Protein AF-A0A183DIY8-F1 (afdb_monomer)

Radius of gyration: 15.86 Å; Cα contacts (8 Å, |Δi|>4): 132; chains: 1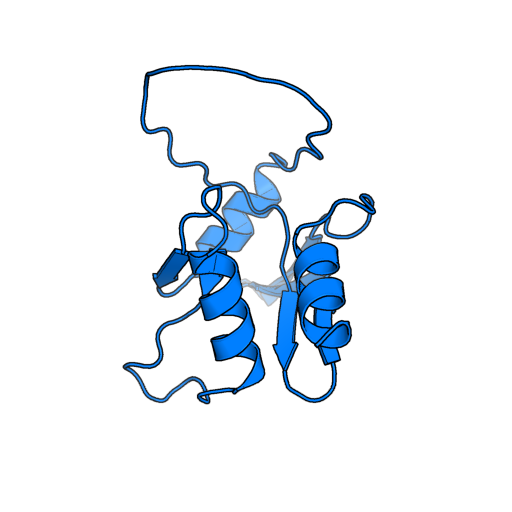; bounding box: 42×38×43 Å

Secondary structure (DSSP, 8-state):
-EE--STTS-S---HHHHHHHHHHHHSTT---EE----HHHHHHHHHTT------S-----S------------EEEETTTEEEE--EEEEE-TTSPEEEEE---SS-TT-HHHHHHHHHHT-

Sequence (123 aa):
LVTAPLTDGLILPGITRDSVLCLARQMQDLKVTERYVGMEEVRKATKEKRVRSFSLQIIFHGAAERPRNRIHEIFGTGTACVVMPVGRILYKNKDANYDELVIPSMSDKTSLMQKFYDAIVDI

Foldseek 3Di:
DEEADCVVVPDDPAPLVVLLVVVQVVPPVHDYDHHDDDVVLLVVQQVVVPADPDDDDDDDDDDDDDPPSHDHFDWDDHDVPSTGGDQWDWDQDPVRDTDIRGHPHPDDPPDPRVVSVCVVVVD

pLDDT: mean 71.6, std 19.3, range [22.27, 90.0]

Mean predicted aligned error: 10.18 Å

InterPro domains:
  IPR005786 Branched-chain amino acid aminotransferase II [PTHR11825] (1-53)
  IPR036038 Aminotransferase-like, PLP-dependent enzymes [SSF56752] (2-123)
  IPR043132 Branched-chain-amino-acid aminotransferase-like, C-terminal [G3DSA:3.20.10.10] (1-57)
  IPR043132 Branched-chain-amino-acid aminotransferase-like, C-terminal [G3DSA:3.20.10.10] (58-121)

Organism: NCBI:txid637853

Solvent-accessible surface area (backbone atoms only — not comparable to full-atom values): 8068 Å² total; per-residue (Å²): 84,79,43,68,57,62,88,78,67,84,48,82,92,46,70,43,46,52,51,52,53,52,54,43,65,70,39,88,90,42,68,73,46,70,46,86,79,54,69,68,59,54,51,50,36,54,72,64,65,65,64,70,88,79,82,82,86,80,94,69,86,79,85,77,96,64,87,77,77,52,64,68,72,51,66,50,60,32,87,93,59,52,58,39,80,44,52,67,45,84,42,78,45,95,85,76,46,74,49,75,46,72,42,79,54,77,83,63,92,83,36,71,64,50,55,53,41,51,63,60,72,74,106

Structure (mmCIF, N/CA/C/O backbone):
data_AF-A0A183DIY8-F1
#
_entry.id   AF-A0A183DIY8-F1
#
loop_
_atom_site.group_PDB
_atom_site.id
_atom_site.type_symbol
_atom_site.label_atom_id
_atom_site.label_alt_id
_atom_site.label_comp_id
_atom_site.label_asym_id
_atom_site.label_entity_id
_atom_site.label_seq_id
_atom_site.pdbx_PDB_ins_code
_atom_site.Cartn_x
_atom_site.Cartn_y
_atom_site.Cartn_z
_atom_site.occupancy
_atom_site.B_iso_or_equiv
_atom_site.auth_seq_id
_atom_site.auth_comp_id
_atom_site.auth_asym_id
_atom_site.auth_atom_id
_atom_site.pdbx_PDB_model_num
ATOM 1 N N . LEU A 1 1 ? -8.174 1.265 -1.236 1.00 81.44 1 LEU A N 1
ATOM 2 C CA . LEU A 1 1 ? -7.012 0.364 -1.101 1.00 81.44 1 LEU A CA 1
ATOM 3 C C . LEU A 1 1 ? -6.983 -0.580 -2.293 1.00 81.44 1 LEU A C 1
ATOM 5 O O . LEU A 1 1 ? -8.018 -1.163 -2.598 1.00 81.44 1 LEU A O 1
ATOM 9 N N . VAL A 1 2 ? -5.843 -0.696 -2.974 1.00 84.81 2 VAL A N 1
ATOM 10 C CA . VAL A 1 2 ? -5.657 -1.666 -4.061 1.00 84.81 2 VAL A CA 1
ATOM 11 C C . VAL A 1 2 ? -4.552 -2.633 -3.662 1.00 84.81 2 VAL A C 1
ATOM 13 O O . VAL A 1 2 ? -3.505 -2.194 -3.200 1.00 84.81 2 VAL A O 1
ATOM 16 N N . THR A 1 3 ? -4.792 -3.929 -3.828 1.00 85.06 3 THR A N 1
ATOM 17 C CA . THR A 1 3 ? -3.778 -4.980 -3.677 1.00 85.06 3 THR A CA 1
ATOM 18 C C . THR A 1 3 ? -3.951 -6.005 -4.789 1.00 85.06 3 THR A C 1
ATOM 20 O O . THR A 1 3 ? -5.013 -6.071 -5.406 1.00 85.06 3 THR A O 1
ATOM 23 N N . ALA A 1 4 ? -2.922 -6.788 -5.080 1.00 85.44 4 ALA A N 1
ATOM 24 C CA . ALA A 1 4 ? -3.006 -7.796 -6.125 1.00 85.44 4 ALA A CA 1
ATOM 25 C C . ALA A 1 4 ? -3.757 -9.058 -5.635 1.00 85.44 4 ALA A C 1
ATOM 27 O O . ALA A 1 4 ? -3.640 -9.437 -4.462 1.00 85.44 4 ALA A O 1
ATOM 28 N N . PRO A 1 5 ? -4.568 -9.694 -6.501 1.00 86.31 5 PRO A N 1
ATOM 29 C CA . PRO A 1 5 ? -5.384 -10.845 -6.123 1.00 86.31 5 PRO A CA 1
ATOM 30 C C . PRO A 1 5 ? -4.521 -12.086 -5.840 1.00 86.31 5 PRO A C 1
ATOM 32 O O . PRO A 1 5 ? -3.377 -12.184 -6.281 1.00 86.31 5 PRO A O 1
ATOM 35 N N . LEU A 1 6 ? -5.076 -13.032 -5.077 1.00 85.06 6 LEU A N 1
ATOM 36 C CA . LEU A 1 6 ? -4.425 -14.310 -4.735 1.00 85.06 6 LEU A CA 1
ATOM 37 C C . LEU A 1 6 ? -4.701 -15.432 -5.754 1.00 85.06 6 LEU A C 1
ATOM 39 O O . LEU A 1 6 ? -4.176 -16.530 -5.598 1.00 85.06 6 LEU A O 1
ATOM 43 N N . THR A 1 7 ? -5.513 -15.176 -6.785 1.00 80.44 7 THR A N 1
ATOM 44 C CA . THR A 1 7 ? -6.001 -16.189 -7.742 1.00 80.44 7 THR A CA 1
ATOM 45 C C . THR A 1 7 ? -4.886 -16.946 -8.453 1.00 80.44 7 THR A C 1
ATOM 47 O O . THR A 1 7 ? -5.027 -18.134 -8.724 1.00 80.44 7 THR A O 1
ATOM 50 N N . ASP A 1 8 ? -3.771 -16.267 -8.713 1.00 77.94 8 ASP A N 1
ATOM 51 C CA . ASP A 1 8 ? -2.727 -16.767 -9.607 1.00 77.94 8 ASP A CA 1
ATOM 52 C C . ASP A 1 8 ? -1.606 -17.503 -8.848 1.00 77.94 8 ASP A C 1
ATOM 54 O O . ASP A 1 8 ? -0.646 -17.965 -9.456 1.00 77.94 8 ASP A O 1
ATOM 58 N N . GLY A 1 9 ? -1.669 -17.571 -7.509 1.00 81.81 9 GLY A N 1
ATOM 59 C CA . GLY A 1 9 ? -0.642 -18.211 -6.670 1.00 81.81 9 GLY A CA 1
ATOM 60 C C . GLY A 1 9 ? 0.730 -17.514 -6.661 1.00 81.81 9 GLY A C 1
ATOM 61 O O . GLY A 1 9 ? 1.635 -17.951 -5.958 1.00 81.81 9 GLY A O 1
ATOM 62 N N . LEU A 1 10 ? 0.889 -16.411 -7.400 1.00 83.56 10 LEU A N 1
ATOM 63 C CA . LEU A 1 10 ? 2.120 -15.609 -7.467 1.00 83.56 10 LEU A CA 1
ATOM 64 C C . LEU A 1 10 ? 2.402 -14.816 -6.182 1.00 83.56 10 LEU A C 1
ATOM 66 O O . LEU A 1 10 ? 3.524 -14.362 -5.966 1.00 83.56 10 LEU A O 1
ATOM 70 N N . ILE A 1 11 ? 1.380 -14.606 -5.351 1.00 85.12 11 ILE A N 1
ATOM 71 C CA . ILE A 1 11 ? 1.456 -13.804 -4.130 1.00 85.12 11 ILE A CA 1
ATOM 72 C C . ILE A 1 11 ? 1.122 -14.696 -2.948 1.00 85.12 11 ILE A C 1
ATOM 74 O O . ILE A 1 11 ? 0.076 -15.341 -2.925 1.00 85.12 11 ILE A O 1
ATOM 78 N N . LEU A 1 12 ? 2.002 -14.696 -1.951 1.00 86.50 12 LEU A N 1
ATOM 79 C CA . LEU A 1 12 ? 1.796 -15.461 -0.731 1.00 86.50 12 LEU A CA 1
ATOM 80 C C . LEU A 1 12 ? 0.603 -14.896 0.064 1.00 86.50 12 LEU A C 1
ATOM 82 O O . LEU A 1 12 ? 0.517 -13.675 0.254 1.00 86.50 12 LEU A O 1
ATOM 86 N N . PRO A 1 13 ? -0.302 -15.757 0.560 1.00 84.00 13 PRO A N 1
ATOM 87 C CA . PRO A 1 13 ? -1.366 -15.343 1.465 1.00 84.00 13 PRO A CA 1
ATOM 88 C C . PRO A 1 13 ? -0.759 -15.016 2.835 1.00 84.00 13 PRO A C 1
ATOM 90 O O . PRO A 1 13 ? -0.421 -15.899 3.620 1.00 84.00 13 PRO A O 1
ATOM 93 N N . GLY A 1 14 ? -0.543 -13.728 3.098 1.00 85.38 14 GLY A N 1
ATOM 94 C CA . GLY A 1 14 ? 0.020 -13.250 4.359 1.00 85.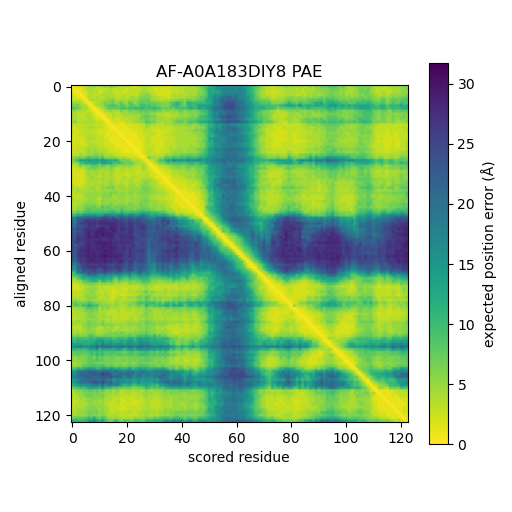38 14 GLY A CA 1
ATOM 95 C C . GLY A 1 14 ? -1.063 -12.879 5.368 1.00 85.38 14 GLY A C 1
ATOM 96 O O . GLY A 1 14 ? -1.947 -12.089 5.049 1.00 85.38 14 GLY A O 1
ATOM 97 N N . ILE A 1 15 ? -0.929 -13.334 6.617 1.00 89.06 15 ILE A N 1
ATOM 98 C CA . ILE A 1 15 ? -1.874 -12.999 7.699 1.00 89.06 15 ILE A CA 1
ATOM 99 C C . ILE A 1 15 ? -2.020 -11.484 7.907 1.00 89.06 15 ILE A C 1
ATOM 101 O O . ILE A 1 15 ? -3.123 -10.977 8.060 1.00 89.06 15 ILE A O 1
ATOM 105 N N . THR A 1 16 ? -0.920 -10.729 7.826 1.00 86.44 16 THR A N 1
ATOM 106 C CA . THR A 1 16 ? -0.927 -9.271 8.014 1.00 86.44 16 THR A CA 1
ATOM 107 C C . THR A 1 16 ? -1.667 -8.562 6.885 1.00 86.44 16 THR A C 1
ATOM 109 O O . THR A 1 16 ? -2.358 -7.575 7.121 1.00 86.44 16 THR A O 1
ATOM 112 N N . ARG A 1 17 ? -1.557 -9.080 5.655 1.00 87.25 17 ARG A N 1
ATOM 113 C CA . ARG A 1 17 ? -2.319 -8.574 4.510 1.00 87.25 17 ARG A CA 1
ATOM 114 C C . ARG A 1 17 ? -3.813 -8.771 4.758 1.00 87.25 17 ARG A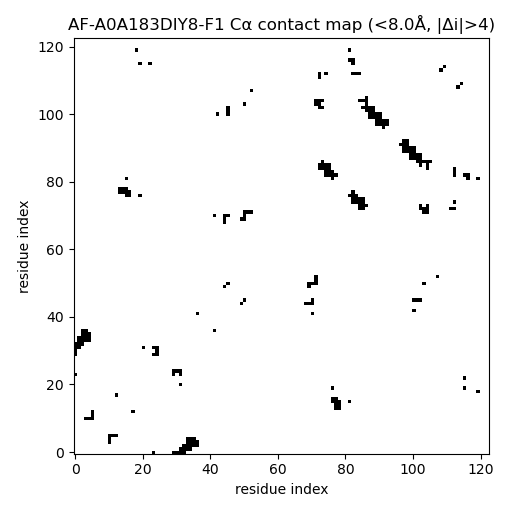 C 1
ATOM 116 O O . ARG A 1 17 ? -4.581 -7.838 4.534 1.00 87.25 17 ARG A O 1
ATOM 123 N N . ASP A 1 18 ? -4.212 -9.954 5.212 1.00 88.44 18 ASP A N 1
ATOM 124 C CA . ASP A 1 18 ? -5.620 -10.269 5.461 1.00 88.44 18 ASP A CA 1
ATOM 125 C C . ASP A 1 18 ? -6.198 -9.414 6.594 1.00 88.44 18 ASP A C 1
ATOM 127 O O . ASP A 1 18 ? -7.289 -8.864 6.437 1.00 88.44 18 ASP A O 1
ATOM 131 N N . SER A 1 19 ? -5.439 -9.191 7.674 1.00 90.00 19 SER A N 1
ATOM 132 C CA . SER A 1 19 ? -5.821 -8.260 8.745 1.00 90.00 19 SER A CA 1
ATOM 133 C C . SER A 1 19 ? -6.021 -6.835 8.225 1.00 90.00 19 SER A C 1
ATOM 135 O O . SER A 1 19 ? -7.052 -6.221 8.496 1.00 90.00 19 SER A O 1
ATOM 137 N N . VAL A 1 20 ? -5.092 -6.315 7.410 1.00 87.38 20 VAL A N 1
ATOM 138 C CA . VAL A 1 20 ? -5.221 -4.975 6.806 1.00 87.38 20 VAL A CA 1
ATOM 139 C C . VAL A 1 20 ? -6.430 -4.896 5.872 1.00 87.38 20 VAL A C 1
ATOM 141 O O . VAL A 1 20 ? -7.145 -3.897 5.884 1.00 87.38 20 VAL A O 1
ATOM 144 N N . LEU A 1 21 ? -6.706 -5.935 5.076 1.00 87.94 21 LEU A N 1
ATOM 145 C CA . LEU A 1 21 ? -7.890 -5.976 4.212 1.00 87.94 21 LEU A CA 1
ATOM 146 C C . LEU A 1 21 ? -9.190 -6.029 5.016 1.00 87.94 21 LEU A C 1
ATOM 148 O O . LEU A 1 21 ? -10.164 -5.386 4.626 1.00 87.94 21 LEU A O 1
ATOM 152 N N . CYS A 1 22 ? -9.208 -6.764 6.128 1.00 89.06 22 CYS A N 1
ATOM 153 C CA . CYS A 1 22 ? -10.343 -6.817 7.042 1.00 89.06 22 CYS A CA 1
ATOM 154 C C . CYS A 1 22 ? -10.631 -5.429 7.635 1.00 89.06 22 CYS A C 1
ATOM 156 O O . CYS A 1 22 ? -11.733 -4.905 7.459 1.00 89.06 22 CYS A O 1
ATOM 158 N N . LEU A 1 23 ? -9.611 -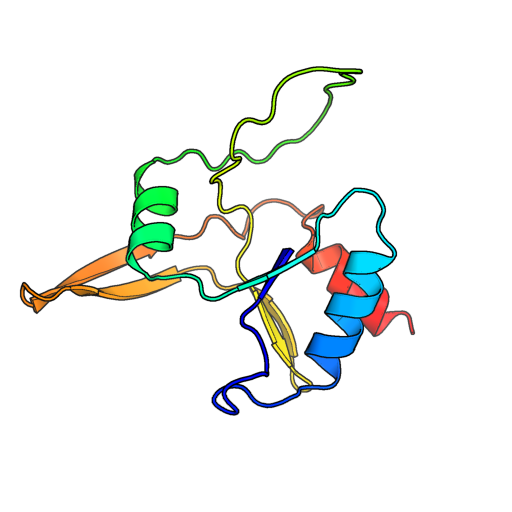4.784 8.212 1.00 87.31 23 LEU A N 1
ATOM 159 C CA . LEU A 1 23 ? -9.708 -3.426 8.756 1.00 87.31 23 LEU A CA 1
ATOM 160 C C . LEU A 1 23 ? -10.138 -2.418 7.682 1.00 87.31 23 LEU A C 1
ATOM 162 O O . LEU A 1 23 ? -11.041 -1.613 7.895 1.00 87.31 23 LEU A O 1
ATOM 166 N N . ALA A 1 24 ? -9.557 -2.498 6.483 1.00 85.06 24 ALA A N 1
ATOM 167 C CA . ALA A 1 24 ? -9.893 -1.600 5.384 1.00 85.06 24 ALA A CA 1
ATOM 168 C C . ALA A 1 24 ? -11.349 -1.744 4.910 1.00 85.06 24 ALA A C 1
ATOM 170 O O . ALA A 1 24 ? -11.919 -0.762 4.443 1.00 85.06 24 ALA A O 1
ATOM 171 N N . ARG A 1 25 ? -11.951 -2.939 5.013 1.00 85.50 25 ARG A N 1
ATOM 172 C CA . ARG A 1 25 ? -13.372 -3.172 4.692 1.00 85.50 25 ARG A CA 1
ATOM 173 C C . ARG A 1 25 ? -14.309 -2.664 5.791 1.00 85.50 25 ARG A C 1
ATOM 175 O O . ARG A 1 25 ? -15.436 -2.294 5.482 1.00 85.50 25 ARG A O 1
ATOM 182 N N . GLN A 1 26 ? -13.861 -2.645 7.047 1.00 85.00 26 GLN A N 1
ATOM 183 C CA . GLN A 1 26 ? -14.624 -2.078 8.166 1.00 85.00 26 GLN A CA 1
ATOM 184 C C . GLN A 1 26 ? -14.652 -0.542 8.131 1.00 85.00 26 GLN A C 1
ATOM 186 O O . GLN A 1 26 ? -15.626 0.072 8.562 1.00 8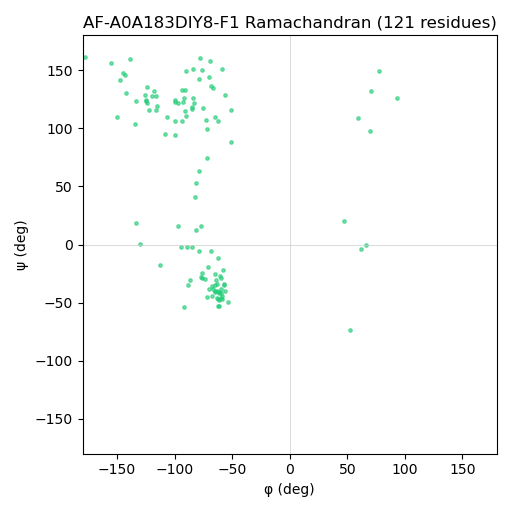5.00 26 GLN A O 1
ATOM 191 N N . MET A 1 27 ? -13.613 0.091 7.582 1.00 80.00 27 MET A N 1
ATOM 192 C CA . MET A 1 27 ? -13.570 1.539 7.377 1.00 80.00 27 MET A CA 1
ATOM 193 C C . MET A 1 27 ? -14.506 1.956 6.224 1.00 80.00 27 MET A C 1
ATOM 195 O O . MET A 1 27 ? -14.185 1.753 5.054 1.00 80.00 27 MET A O 1
ATOM 199 N N . GLN A 1 28 ? -15.647 2.591 6.533 1.00 59.25 28 GLN A N 1
ATOM 200 C CA . GLN A 1 28 ? -16.660 3.007 5.537 1.00 59.25 28 GLN A CA 1
ATOM 201 C C . GLN A 1 28 ? -16.133 3.959 4.444 1.00 59.25 28 GLN A C 1
ATOM 203 O O . GLN A 1 28 ? -16.696 4.015 3.351 1.00 59.25 28 GLN A O 1
ATOM 208 N N . ASP A 1 29 ? -15.029 4.665 4.695 1.00 73.56 29 ASP A N 1
ATOM 209 C CA . ASP A 1 29 ? -14.473 5.665 3.776 1.00 73.56 29 ASP A CA 1
ATOM 210 C C . ASP A 1 29 ? -13.551 5.082 2.684 1.00 73.56 29 ASP A C 1
ATOM 212 O O . ASP A 1 29 ? -13.048 5.820 1.828 1.00 73.56 29 ASP A O 1
ATOM 216 N N . LEU A 1 30 ? -13.298 3.764 2.681 1.00 73.81 30 LEU A N 1
ATOM 217 C CA . LEU A 1 30 ? -12.303 3.135 1.806 1.00 73.81 30 LEU A CA 1
ATOM 218 C C . LEU A 1 30 ? -12.894 2.045 0.911 1.00 73.81 30 LEU A C 1
ATOM 220 O O . LEU A 1 30 ? -13.249 0.955 1.344 1.00 73.81 30 LEU A O 1
ATOM 224 N N . LYS A 1 31 ? -12.857 2.276 -0.407 1.00 77.69 31 LYS A N 1
ATOM 225 C CA . LYS A 1 31 ? -13.109 1.211 -1.386 1.00 77.69 31 LYS A CA 1
ATOM 226 C C . LYS A 1 31 ? -11.895 0.283 -1.473 1.00 77.69 31 LYS A C 1
ATOM 228 O O . LYS A 1 31 ? -10.805 0.721 -1.863 1.00 77.69 31 LYS A O 1
ATOM 233 N N . VAL A 1 32 ? -12.080 -0.989 -1.131 1.00 82.94 32 VAL A N 1
ATOM 234 C CA . VAL A 1 32 ? -11.079 -2.053 -1.306 1.00 82.94 32 VAL A CA 1
ATOM 235 C C . VAL A 1 32 ? -11.283 -2.711 -2.672 1.00 82.94 32 VAL A C 1
ATOM 237 O O . VAL A 1 32 ? -12.410 -2.992 -3.074 1.00 82.94 32 VAL A O 1
ATOM 240 N N . THR A 1 33 ? -10.214 -2.903 -3.441 1.00 82.56 33 THR A N 1
ATOM 241 C CA . THR A 1 33 ? -10.269 -3.560 -4.755 1.00 82.56 33 THR A CA 1
ATOM 242 C C . THR A 1 33 ? -9.039 -4.428 -4.950 1.00 82.56 33 THR A C 1
ATOM 244 O O . THR A 1 33 ? -7.916 -3.968 -4.760 1.00 82.56 33 THR A O 1
ATOM 247 N N . GLU A 1 34 ? -9.248 -5.676 -5.351 1.00 81.06 34 GLU A N 1
ATOM 248 C CA . GLU A 1 34 ? -8.169 -6.618 -5.626 1.00 81.06 34 GLU A CA 1
ATOM 249 C C . GLU A 1 34 ? -7.943 -6.677 -7.139 1.00 81.06 34 GLU A C 1
ATOM 251 O O . GLU A 1 34 ? -8.792 -7.170 -7.878 1.00 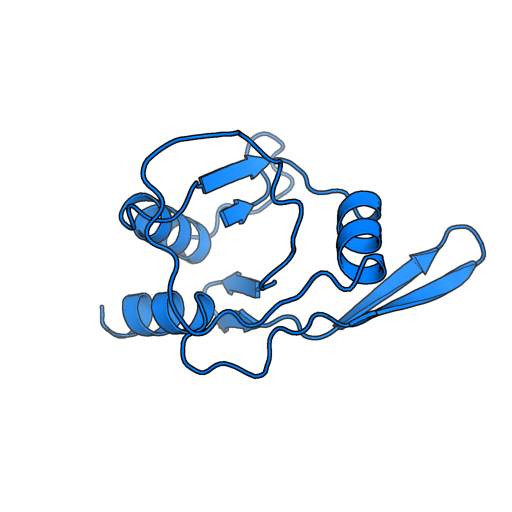81.06 34 GLU A O 1
ATOM 256 N N . ARG A 1 35 ? -6.846 -6.084 -7.621 1.00 84.00 35 ARG A N 1
ATOM 257 C CA . ARG A 1 35 ? -6.478 -6.072 -9.044 1.00 84.00 35 ARG A CA 1
ATOM 258 C C . ARG A 1 35 ? -4.979 -5.890 -9.229 1.00 84.00 35 ARG A C 1
ATOM 260 O O . ARG A 1 35 ? -4.307 -5.293 -8.390 1.00 84.00 35 ARG A O 1
ATOM 267 N N . TYR A 1 36 ? -4.477 -6.332 -10.375 1.00 79.56 36 TYR A N 1
ATOM 268 C CA . TYR A 1 36 ? -3.112 -6.034 -10.787 1.00 79.56 36 TYR A CA 1
ATOM 269 C C . TYR A 1 36 ? -2.950 -4.546 -11.116 1.00 79.56 36 TYR A C 1
ATOM 271 O O . TYR A 1 36 ? -3.801 -3.935 -11.769 1.00 79.56 36 TYR A O 1
ATOM 279 N N . VAL A 1 37 ? -1.842 -3.974 -10.648 1.00 80.19 37 VAL A N 1
ATOM 280 C CA . VAL A 1 37 ? -1.430 -2.598 -10.934 1.00 80.19 37 VAL A CA 1
ATOM 281 C C . VAL A 1 37 ? -0.135 -2.667 -11.733 1.00 80.19 37 VAL A C 1
ATOM 283 O O . VAL A 1 37 ? 0.858 -3.225 -11.271 1.00 80.19 37 VAL A O 1
ATOM 286 N N . GLY A 1 38 ? -0.157 -2.132 -12.953 1.00 81.75 38 GLY A N 1
ATOM 287 C CA . GLY A 1 38 ? 1.016 -2.101 -13.825 1.00 81.75 38 GLY A CA 1
ATOM 288 C C . GLY A 1 38 ? 1.929 -0.913 -13.523 1.00 81.75 38 GLY A C 1
ATOM 289 O O . GLY A 1 38 ? 1.459 0.161 -13.145 1.00 81.75 38 GLY A O 1
ATOM 290 N N . MET A 1 39 ? 3.234 -1.060 -13.773 1.00 81.00 39 MET A N 1
ATOM 291 C CA . MET A 1 39 ? 4.195 0.041 -13.590 1.00 81.00 39 MET A CA 1
ATOM 292 C C . MET A 1 39 ? 3.902 1.259 -14.472 1.00 81.00 39 MET A C 1
ATOM 294 O O . MET A 1 39 ? 4.205 2.378 -14.073 1.00 81.00 39 MET A O 1
ATOM 298 N N . GLU A 1 40 ? 3.257 1.076 -15.625 1.00 80.12 40 GLU A N 1
ATOM 299 C CA . GLU A 1 40 ? 2.776 2.184 -16.462 1.00 80.12 40 GLU A CA 1
ATOM 300 C C . GLU A 1 40 ? 1.742 3.058 -15.734 1.00 80.12 40 GLU A C 1
ATOM 302 O O . GLU A 1 40 ? 1.799 4.286 -15.808 1.00 80.12 40 GLU A O 1
ATOM 307 N N . GLU A 1 41 ? 0.828 2.436 -14.983 1.00 78.81 41 GLU A N 1
ATOM 308 C CA . GLU A 1 41 ? -0.183 3.137 -14.185 1.00 78.81 41 GLU A CA 1
ATOM 309 C C . GLU A 1 41 ? 0.474 3.904 -13.033 1.00 78.81 41 GLU A C 1
ATOM 311 O O . GLU A 1 41 ? 0.187 5.087 -12.836 1.00 78.81 41 GLU A O 1
ATOM 316 N N . VAL A 1 42 ? 1.423 3.263 -12.338 1.00 78.19 42 VAL A N 1
ATOM 317 C CA . VAL A 1 42 ? 2.201 3.891 -11.259 1.00 78.19 42 VAL A CA 1
ATOM 318 C C . VAL A 1 42 ? 2.999 5.079 -11.789 1.00 78.19 42 VAL A C 1
ATOM 320 O O . VAL A 1 42 ? 2.919 6.179 -11.248 1.00 78.19 42 VAL A O 1
ATOM 323 N N . ARG A 1 43 ? 3.701 4.896 -12.910 1.00 78.94 43 ARG A N 1
ATOM 324 C CA . ARG A 1 43 ? 4.506 5.936 -13.552 1.00 78.94 43 ARG A CA 1
ATOM 325 C C . ARG A 1 43 ? 3.659 7.119 -14.000 1.00 78.94 43 ARG A C 1
ATOM 327 O O . ARG A 1 43 ? 4.073 8.262 -13.804 1.00 78.94 43 ARG A O 1
ATOM 334 N N . LYS A 1 44 ? 2.480 6.870 -14.577 1.00 77.94 44 LYS A N 1
ATOM 335 C CA . LYS A 1 44 ? 1.543 7.929 -14.970 1.00 77.94 44 LYS A CA 1
A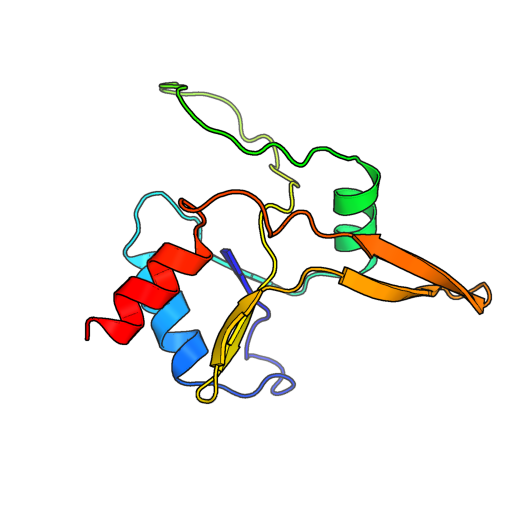TOM 336 C C . LYS A 1 44 ? 1.064 8.719 -13.751 1.00 77.94 44 LYS A C 1
ATOM 338 O O . LYS A 1 44 ? 1.137 9.945 -13.759 1.00 77.94 44 LYS A O 1
ATOM 343 N N . ALA A 1 45 ? 0.667 8.029 -12.683 1.00 73.94 45 ALA A N 1
ATOM 344 C CA . ALA A 1 45 ? 0.209 8.666 -11.454 1.00 73.94 45 ALA A CA 1
ATOM 345 C C . ALA A 1 45 ? 1.314 9.471 -10.737 1.00 73.94 45 ALA A C 1
ATOM 347 O O . ALA A 1 45 ? 1.026 10.537 -10.190 1.00 73.94 45 ALA A O 1
ATOM 348 N N . THR A 1 46 ? 2.576 9.023 -10.784 1.00 71.12 46 THR A N 1
ATOM 349 C CA . THR A 1 46 ? 3.727 9.773 -10.249 1.00 71.12 46 THR A CA 1
ATOM 350 C C . THR A 1 46 ? 4.078 10.989 -11.117 1.00 71.12 46 THR A C 1
ATOM 352 O O . THR A 1 46 ? 4.262 12.086 -10.585 1.00 71.12 46 THR A O 1
ATOM 355 N N . LYS A 1 47 ? 4.129 10.841 -12.454 1.00 67.75 47 LYS A N 1
ATOM 356 C CA . LYS A 1 47 ? 4.447 11.942 -13.391 1.00 67.75 47 LYS A CA 1
ATOM 357 C C . LYS A 1 47 ? 3.410 13.063 -13.361 1.00 67.75 47 LYS A C 1
ATOM 359 O O . LYS A 1 47 ? 3.776 14.229 -13.483 1.00 67.75 47 LYS A O 1
ATOM 364 N N . GLU A 1 48 ? 2.136 12.738 -13.152 1.00 63.75 48 GLU A N 1
ATOM 365 C CA . GLU A 1 48 ? 1.059 13.731 -13.097 1.00 63.75 48 GLU A CA 1
ATOM 366 C C . GLU A 1 48 ? 1.125 14.660 -11.861 1.00 63.75 48 GLU A C 1
ATOM 368 O O . GLU A 1 48 ? 0.334 15.600 -11.789 1.00 63.75 48 GLU A O 1
ATOM 373 N N . LYS A 1 49 ? 2.042 14.454 -10.891 1.00 53.19 49 LYS A N 1
ATOM 374 C CA . LYS A 1 49 ? 2.223 15.292 -9.676 1.00 53.19 49 LYS A CA 1
ATOM 375 C C . LYS A 1 49 ? 0.916 15.621 -8.923 1.00 53.19 49 LYS A C 1
ATOM 377 O O . LYS A 1 49 ? 0.868 16.552 -8.121 1.00 53.19 49 LYS A O 1
ATOM 382 N N . ARG A 1 50 ? -0.165 14.854 -9.112 1.00 47.50 50 ARG A N 1
ATOM 383 C CA . ARG A 1 50 ? -1.463 15.055 -8.436 1.00 47.50 50 ARG A CA 1
ATOM 384 C C . ARG A 1 50 ? -1.481 14.446 -7.038 1.00 47.50 50 ARG A C 1
ATOM 386 O O . ARG A 1 50 ? -2.488 13.873 -6.619 1.00 47.50 50 ARG A O 1
ATOM 393 N N . VAL A 1 51 ? -0.385 14.605 -6.308 1.00 42.53 51 VAL A N 1
ATOM 394 C CA . VAL A 1 51 ? -0.257 14.118 -4.943 1.00 42.53 51 VAL A CA 1
ATOM 395 C C . VAL A 1 51 ? -0.484 15.284 -4.000 1.00 42.53 51 VAL A C 1
ATOM 397 O O . VAL A 1 51 ? 0.393 16.105 -3.760 1.00 42.53 51 VAL A O 1
ATOM 400 N N . ARG A 1 52 ? -1.733 15.429 -3.559 1.00 34.53 52 ARG A N 1
ATOM 401 C CA . ARG A 1 52 ? -2.088 16.368 -2.496 1.00 34.53 52 ARG A CA 1
ATOM 402 C C . ARG A 1 52 ? -2.156 15.595 -1.185 1.00 34.53 52 ARG A C 1
ATOM 404 O O . ARG A 1 52 ? -2.988 14.695 -1.070 1.00 34.53 52 ARG A O 1
ATOM 411 N N . SER A 1 53 ? -1.341 16.020 -0.222 1.00 25.89 53 SER A N 1
ATOM 412 C CA . SER A 1 53 ? -1.741 16.062 1.184 1.00 25.89 53 SER A CA 1
ATOM 413 C C . SER A 1 53 ? -3.078 16.808 1.245 1.00 25.89 53 SER A C 1
ATOM 415 O O . SER A 1 53 ? -3.177 17.951 0.792 1.00 25.89 53 SER A O 1
ATOM 417 N N . PHE A 1 54 ? -4.147 16.133 1.662 1.00 29.23 54 PHE A N 1
ATOM 418 C CA . PHE A 1 54 ? -5.422 16.787 1.946 1.00 29.23 54 PHE A CA 1
ATOM 419 C C . PHE A 1 54 ? -5.614 16.777 3.456 1.00 29.23 54 PHE A C 1
ATOM 421 O O . PHE A 1 54 ? -6.134 15.821 4.023 1.00 29.23 54 PHE A O 1
ATOM 428 N N . SER A 1 55 ? -5.217 17.877 4.089 1.00 23.23 55 SER A N 1
ATOM 429 C CA . SER A 1 55 ? -5.894 18.337 5.293 1.00 23.23 55 SER A CA 1
ATOM 430 C C . SER A 1 55 ? -7.111 19.172 4.882 1.00 23.23 55 SER A C 1
ATOM 432 O O . SER A 1 55 ? -6.992 20.129 4.123 1.00 23.23 55 SER A O 1
ATOM 434 N N . LEU A 1 56 ? -8.252 18.760 5.433 1.00 25.05 56 LEU A N 1
ATOM 435 C CA . LEU A 1 56 ? -9.559 19.410 5.555 1.00 25.05 56 LEU A CA 1
ATOM 436 C C . LEU A 1 56 ? -10.482 19.634 4.339 1.00 25.05 56 LEU A C 1
ATOM 438 O O . LEU A 1 56 ? -10.137 20.228 3.323 1.00 25.05 56 LEU A O 1
ATOM 442 N N . GLN A 1 57 ? -11.729 19.232 4.624 1.00 26.66 57 GLN A N 1
ATOM 443 C CA . GLN A 1 57 ? -13.032 19.659 4.120 1.00 26.66 57 GLN A CA 1
ATOM 444 C C . GLN A 1 57 ? -13.277 19.521 2.620 1.00 26.66 57 GLN A C 1
ATOM 446 O O . GLN A 1 57 ? -12.823 20.359 1.860 1.00 26.66 57 GLN A O 1
ATOM 451 N N . ILE A 1 58 ? -14.128 18.562 2.230 1.00 22.27 58 ILE A N 1
ATOM 452 C CA . ILE A 1 58 ? -15.315 18.851 1.413 1.00 22.27 58 ILE A CA 1
ATOM 453 C C . ILE A 1 58 ? -16.414 17.823 1.753 1.00 22.27 58 ILE A C 1
ATOM 455 O O . ILE A 1 58 ? -16.339 16.650 1.392 1.00 22.27 58 ILE A O 1
ATOM 459 N N . ILE A 1 59 ? -17.458 18.317 2.417 1.00 30.55 59 ILE A N 1
ATOM 460 C CA . ILE A 1 59 ? -18.821 17.785 2.365 1.00 30.55 59 ILE A CA 1
ATOM 461 C C . ILE A 1 59 ? -19.302 17.982 0.923 1.00 30.55 59 ILE A C 1
ATOM 463 O O . ILE A 1 59 ? -19.534 19.120 0.536 1.00 30.55 59 ILE A O 1
ATOM 467 N N . PHE A 1 60 ? -19.454 16.922 0.128 1.00 24.41 60 PHE A N 1
ATOM 468 C CA . PHE A 1 60 ? -20.316 16.946 -1.062 1.00 24.41 60 PHE A CA 1
ATOM 469 C C . PHE A 1 60 ? -21.156 15.669 -1.078 1.00 24.41 60 PHE A C 1
ATOM 471 O O . PHE A 1 60 ? -20.683 14.576 -1.385 1.00 24.41 60 PHE A O 1
ATOM 478 N N . HIS A 1 61 ? -22.421 15.846 -0.705 1.00 29.23 61 HIS A N 1
ATOM 479 C CA . HIS A 1 61 ? -23.519 15.024 -1.185 1.00 29.23 61 HIS A CA 1
ATOM 480 C C . HIS A 1 61 ? -23.531 15.071 -2.721 1.00 29.23 61 HIS A C 1
ATOM 482 O O . HIS A 1 61 ? -23.576 16.155 -3.298 1.00 29.23 61 HIS A O 1
ATOM 488 N N . GLY A 1 62 ? -23.554 13.900 -3.357 1.00 35.53 62 GLY A N 1
ATOM 489 C CA . GLY A 1 62 ? -23.905 13.734 -4.767 1.00 35.53 62 GLY A CA 1
ATOM 490 C C . GLY A 1 62 ? -22.828 14.106 -5.797 1.00 35.53 62 GLY A C 1
ATOM 491 O O . GLY A 1 62 ? -22.051 15.037 -5.629 1.00 35.53 62 GLY A O 1
ATOM 492 N N . ALA A 1 63 ? -22.889 13.392 -6.924 1.00 27.55 63 ALA A N 1
ATOM 493 C CA . ALA A 1 63 ? -22.255 13.674 -8.215 1.00 27.55 63 ALA A CA 1
ATOM 494 C C . ALA A 1 63 ? -20.869 13.064 -8.523 1.00 27.55 63 ALA A C 1
ATOM 496 O O . ALA A 1 63 ? -19.854 13.314 -7.879 1.00 27.55 63 ALA A O 1
ATOM 497 N N . ALA A 1 64 ? -20.872 12.376 -9.669 1.00 30.12 64 ALA A N 1
ATOM 498 C CA . ALA A 1 64 ? -19.776 12.189 -10.612 1.00 30.12 64 ALA A CA 1
ATOM 499 C C . ALA A 1 64 ? -18.599 11.305 -10.167 1.00 30.12 64 ALA A C 1
ATOM 501 O O . ALA A 1 64 ? -17.605 11.744 -9.586 1.00 30.12 64 ALA A O 1
ATOM 502 N N . GLU A 1 65 ? -18.679 10.053 -10.612 1.00 36.25 65 GLU A N 1
ATOM 503 C CA . GLU A 1 65 ? -17.567 9.129 -10.805 1.00 36.25 65 GLU A CA 1
ATOM 504 C C . GLU A 1 65 ? -16.451 9.780 -11.645 1.00 36.25 65 GLU A C 1
ATOM 506 O O . GLU A 1 65 ? -16.397 9.672 -12.867 1.00 36.25 65 GLU A O 1
ATOM 511 N N . ARG A 1 66 ? -15.517 10.480 -10.996 1.00 35.25 66 ARG A N 1
ATOM 512 C CA . ARG A 1 66 ? -14.198 10.732 -11.583 1.00 35.25 66 ARG A CA 1
ATOM 513 C C . ARG A 1 66 ? -13.265 9.617 -11.126 1.00 35.25 66 ARG A C 1
ATOM 515 O O . ARG A 1 66 ? -13.128 9.438 -9.912 1.00 35.25 66 ARG A O 1
ATOM 522 N N . PRO A 1 67 ? -12.577 8.897 -12.031 1.00 36.38 67 PRO A N 1
ATOM 523 C CA . PRO A 1 67 ? -11.563 7.943 -11.616 1.00 36.38 67 PRO A CA 1
ATOM 524 C C . PRO A 1 67 ? -10.463 8.723 -10.891 1.00 36.38 67 PRO A C 1
ATOM 526 O O . PRO A 1 67 ? -9.704 9.488 -11.489 1.00 36.38 67 PRO A O 1
ATOM 529 N N . ARG A 1 68 ? -10.416 8.594 -9.561 1.00 43.75 68 ARG A N 1
ATOM 530 C CA . ARG A 1 68 ? -9.354 9.151 -8.719 1.00 43.75 68 ARG A CA 1
ATOM 531 C C . ARG A 1 68 ? -8.089 8.332 -8.955 1.00 43.75 68 ARG A C 1
ATOM 533 O O . ARG A 1 68 ? -7.712 7.521 -8.121 1.00 43.75 68 ARG A O 1
ATOM 540 N N . ASN A 1 69 ? -7.446 8.536 -10.102 1.00 49.62 69 ASN A N 1
ATOM 541 C CA . ASN A 1 69 ? -6.165 7.920 -10.426 1.00 49.62 69 ASN A CA 1
ATOM 542 C C . ASN A 1 69 ? -5.035 8.688 -9.717 1.00 49.62 69 ASN A C 1
ATOM 544 O O . ASN A 1 69 ? -4.245 9.391 -10.338 1.00 49.62 69 ASN A O 1
ATOM 548 N N . ARG A 1 70 ? -5.060 8.684 -8.379 1.00 58.91 70 ARG A N 1
ATOM 549 C CA . ARG A 1 70 ? -4.084 9.373 -7.527 1.00 58.91 70 ARG A CA 1
ATOM 550 C C . ARG A 1 70 ? -3.483 8.364 -6.566 1.00 58.91 70 ARG A C 1
ATOM 552 O O . ARG A 1 70 ? -4.215 7.713 -5.824 1.00 58.91 70 ARG A O 1
ATOM 559 N N . ILE A 1 71 ? -2.161 8.262 -6.575 1.00 57.91 71 ILE A N 1
ATOM 560 C CA . ILE A 1 71 ? -1.423 7.496 -5.575 1.00 57.91 71 ILE A CA 1
ATOM 561 C C . ILE A 1 71 ? -1.223 8.415 -4.379 1.00 57.91 71 ILE A C 1
ATOM 563 O O . ILE A 1 71 ? -0.618 9.474 -4.516 1.00 57.91 71 ILE A O 1
ATOM 567 N N . HIS A 1 72 ? -1.776 8.020 -3.237 1.00 68.38 72 HIS A N 1
ATOM 568 C CA . HIS A 1 72 ? -1.579 8.723 -1.973 1.00 68.38 72 HIS A CA 1
ATOM 569 C C . HIS A 1 72 ? -0.392 8.128 -1.218 1.00 68.38 72 HIS A C 1
ATOM 571 O O . HIS A 1 72 ? 0.554 8.836 -0.898 1.00 68.38 72 HIS A O 1
ATOM 577 N N . GLU A 1 73 ? -0.418 6.814 -1.000 1.00 75.44 73 GLU A N 1
ATOM 578 C CA . GLU A 1 73 ? 0.555 6.088 -0.189 1.00 75.44 73 GLU A CA 1
ATOM 579 C C . GLU A 1 73 ? 0.823 4.723 -0.835 1.00 75.44 73 GLU A C 1
ATOM 581 O O . GLU A 1 73 ? -0.076 4.122 -1.432 1.00 75.44 73 GLU A O 1
ATOM 586 N N . ILE A 1 74 ? 2.060 4.240 -0.720 1.00 82.56 74 ILE A N 1
ATOM 587 C CA . ILE A 1 74 ? 2.446 2.871 -1.067 1.00 82.56 74 ILE A CA 1
ATOM 588 C C . ILE A 1 74 ? 3.128 2.293 0.161 1.00 82.56 74 ILE A C 1
ATOM 590 O O . ILE A 1 74 ? 4.041 2.903 0.719 1.00 82.56 74 ILE A O 1
ATOM 594 N N . PHE A 1 75 ? 2.679 1.116 0.573 1.00 85.94 75 PHE A N 1
ATOM 595 C CA . PHE A 1 75 ? 3.215 0.429 1.731 1.00 85.94 75 PHE A CA 1
ATOM 596 C C . PHE A 1 75 ? 3.226 -1.078 1.521 1.00 85.94 75 PHE A C 1
ATOM 598 O O . PHE A 1 75 ? 2.366 -1.634 0.837 1.00 85.94 75 PHE A O 1
ATOM 605 N N . GLY A 1 76 ? 4.224 -1.726 2.109 1.00 85.31 76 GLY A N 1
ATOM 606 C CA . GLY A 1 76 ? 4.278 -3.172 2.252 1.00 85.31 76 GLY A CA 1
ATOM 607 C C . GLY A 1 76 ? 3.625 -3.606 3.559 1.00 85.31 76 GLY A C 1
ATOM 608 O O . GLY A 1 76 ? 3.673 -2.883 4.553 1.00 85.31 76 GLY A O 1
ATOM 609 N N . THR A 1 77 ? 3.042 -4.801 3.564 1.00 85.25 77 THR A N 1
ATOM 610 C CA . THR A 1 77 ? 2.481 -5.432 4.765 1.00 85.25 77 THR A CA 1
ATOM 611 C C . THR A 1 77 ? 3.119 -6.795 4.972 1.00 85.25 77 THR A C 1
ATOM 613 O O . THR A 1 77 ? 3.220 -7.567 4.017 1.00 85.25 77 THR A O 1
ATOM 616 N N . GLY A 1 78 ? 3.502 -7.129 6.200 1.00 83.75 78 GLY A N 1
ATOM 617 C CA . GLY A 1 78 ? 4.051 -8.447 6.514 1.00 83.75 78 GLY A CA 1
ATOM 618 C C . GLY A 1 78 ? 4.372 -8.604 7.990 1.00 83.75 78 GLY A C 1
ATOM 619 O O . GLY A 1 78 ? 4.536 -7.613 8.690 1.00 83.75 78 GLY A O 1
ATOM 620 N N . THR A 1 79 ? 4.503 -9.841 8.463 1.00 81.88 79 THR A N 1
ATOM 621 C CA . THR A 1 79 ? 4.641 -10.144 9.897 1.00 81.88 79 THR A CA 1
ATOM 622 C C . THR A 1 79 ? 5.826 -9.434 10.553 1.00 81.88 79 THR A C 1
ATOM 624 O O . THR A 1 79 ? 5.728 -9.002 11.693 1.00 81.88 79 THR A O 1
ATOM 627 N N . ALA A 1 80 ? 6.933 -9.263 9.825 1.00 78.88 80 ALA A N 1
ATOM 628 C CA . ALA A 1 80 ? 8.147 -8.644 10.356 1.00 78.88 80 ALA A CA 1
ATOM 629 C C . ALA A 1 80 ? 8.081 -7.110 10.480 1.00 78.88 80 ALA A C 1
ATOM 631 O O . ALA A 1 80 ? 8.834 -6.536 11.259 1.00 78.88 80 ALA A O 1
ATOM 632 N N . CYS A 1 81 ? 7.233 -6.430 9.705 1.00 72.12 81 CYS A N 1
ATOM 633 C CA . CYS A 1 81 ? 7.189 -4.961 9.684 1.00 72.12 81 CYS A CA 1
ATOM 634 C C . CYS A 1 81 ? 5.787 -4.374 9.844 1.00 72.12 81 CYS A C 1
ATOM 636 O O . CYS A 1 81 ? 5.662 -3.158 9.840 1.00 72.12 81 CYS A O 1
ATOM 638 N N . VAL A 1 82 ? 4.759 -5.214 9.995 1.00 83.62 82 VAL A N 1
ATOM 639 C CA . VAL A 1 82 ? 3.326 -4.891 10.057 1.00 83.62 82 VAL A CA 1
ATOM 640 C C . VAL A 1 82 ? 2.861 -4.035 8.870 1.00 83.62 82 VAL A C 1
ATOM 642 O O . VAL A 1 82 ? 2.254 -4.566 7.939 1.00 83.62 82 VAL A O 1
ATOM 645 N N . VAL A 1 83 ? 3.219 -2.750 8.856 1.00 84.12 83 VAL A N 1
ATOM 646 C CA . VAL A 1 83 ? 3.043 -1.786 7.766 1.00 84.12 83 VAL A CA 1
ATOM 647 C C . VAL A 1 83 ? 4.359 -1.010 7.560 1.00 84.12 83 VAL A C 1
ATOM 649 O O . VAL A 1 83 ? 4.842 -0.359 8.480 1.00 84.12 83 VAL A O 1
ATOM 652 N N . MET A 1 84 ? 4.924 -1.027 6.346 1.00 82.81 84 MET A N 1
ATOM 653 C CA . MET A 1 84 ? 6.184 -0.338 6.004 1.00 82.81 84 MET A CA 1
ATOM 654 C C . MET A 1 84 ? 6.006 0.610 4.803 1.00 82.81 84 MET A C 1
ATOM 656 O O . MET A 1 84 ? 5.607 0.136 3.736 1.00 82.81 84 MET A O 1
ATOM 660 N N . PRO A 1 85 ? 6.317 1.919 4.911 1.00 83.06 85 PRO A N 1
ATOM 661 C CA . PRO A 1 85 ? 6.203 2.863 3.793 1.00 83.06 85 PRO A CA 1
ATOM 662 C C . PRO A 1 85 ? 7.243 2.622 2.706 1.00 83.06 85 PRO A C 1
ATOM 664 O O . PRO A 1 85 ? 8.407 2.345 2.985 1.00 83.06 85 PRO A O 1
ATOM 667 N N . VAL A 1 86 ? 6.839 2.832 1.454 1.00 81.94 86 VAL A N 1
ATOM 668 C CA . VAL A 1 86 ? 7.744 2.867 0.302 1.00 81.94 86 VAL A CA 1
ATOM 669 C C . VAL A 1 86 ? 7.898 4.315 -0.148 1.00 81.94 86 VAL A C 1
ATOM 671 O O . VAL A 1 86 ? 6.967 4.898 -0.693 1.00 81.94 86 VAL A O 1
ATOM 674 N N . GLY A 1 87 ? 9.081 4.895 0.066 1.00 77.88 87 GLY A N 1
ATOM 675 C CA . GLY A 1 87 ? 9.356 6.286 -0.313 1.00 77.88 87 GLY A CA 1
ATOM 676 C C . GLY A 1 87 ? 9.831 6.464 -1.757 1.00 77.88 87 GLY A C 1
ATOM 677 O O . GLY A 1 87 ? 9.603 7.510 -2.364 1.00 77.88 87 GLY A O 1
ATOM 678 N 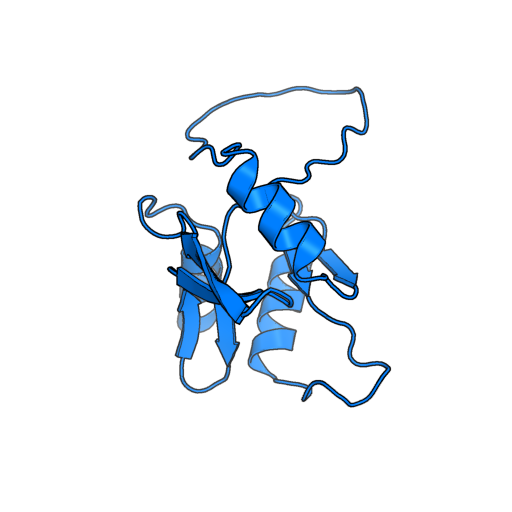N . ARG A 1 88 ? 10.522 5.469 -2.325 1.00 82.88 88 ARG A N 1
ATOM 679 C CA . ARG A 1 88 ? 11.120 5.559 -3.666 1.00 82.88 88 ARG A CA 1
ATOM 680 C C . ARG A 1 88 ? 11.123 4.205 -4.356 1.00 82.88 88 ARG A C 1
ATOM 682 O O . ARG A 1 88 ? 11.392 3.191 -3.717 1.00 82.88 88 ARG A O 1
ATOM 689 N N . ILE A 1 89 ? 10.861 4.205 -5.659 1.00 85.69 89 ILE A N 1
ATOM 690 C CA . ILE A 1 89 ? 10.972 3.026 -6.519 1.00 85.69 89 ILE A CA 1
ATOM 691 C C . ILE A 1 89 ? 11.919 3.367 -7.664 1.00 85.69 89 ILE A C 1
ATOM 693 O O . ILE A 1 89 ? 11.666 4.299 -8.424 1.00 85.69 89 ILE A O 1
ATOM 697 N N . LEU A 1 90 ? 12.993 2.593 -7.800 1.00 88.00 90 LEU A N 1
ATOM 698 C CA . LEU A 1 90 ? 13.879 2.656 -8.955 1.00 88.00 90 LEU A CA 1
ATOM 699 C C . LEU A 1 90 ? 13.383 1.657 -10.002 1.00 88.00 90 LEU A C 1
ATOM 701 O O . LEU A 1 90 ? 13.387 0.451 -9.757 1.00 88.00 90 LEU A O 1
ATOM 705 N N . TYR A 1 91 ? 12.946 2.149 -11.159 1.00 85.50 91 TYR A N 1
ATOM 706 C CA . TYR A 1 91 ? 12.425 1.305 -12.231 1.00 85.50 91 TYR A CA 1
ATOM 707 C C . TYR A 1 91 ? 13.305 1.391 -13.477 1.00 85.50 91 TYR A C 1
ATOM 709 O O . TYR A 1 91 ? 13.588 2.477 -13.976 1.00 85.50 91 TYR A O 1
ATOM 717 N N . LYS A 1 92 ? 13.725 0.237 -14.006 1.00 86.31 92 LYS A N 1
ATOM 718 C CA . LYS A 1 92 ? 14.490 0.163 -15.254 1.00 86.31 92 LYS A CA 1
ATOM 719 C C . LYS A 1 92 ? 13.535 0.170 -16.444 1.00 86.31 92 LYS A C 1
ATOM 721 O O . LYS A 1 92 ? 12.746 -0.759 -16.612 1.00 86.31 92 LYS A O 1
ATOM 726 N N . ASN A 1 93 ? 13.629 1.198 -17.279 1.00 82.31 93 ASN A N 1
ATOM 727 C CA . ASN A 1 93 ? 12.870 1.285 -18.517 1.00 82.31 93 ASN A CA 1
ATOM 728 C C . ASN A 1 93 ? 13.500 0.397 -19.611 1.00 82.31 93 ASN A C 1
ATOM 730 O O . ASN A 1 93 ? 14.674 0.020 -19.547 1.00 82.31 93 ASN A O 1
ATOM 734 N N . LYS A 1 94 ? 12.712 0.069 -20.639 1.00 79.69 94 LYS A N 1
ATOM 735 C CA . LYS A 1 94 ? 13.143 -0.722 -21.803 1.00 79.69 94 LYS A CA 1
ATOM 736 C C . LYS A 1 94 ? 14.295 -0.059 -22.563 1.00 79.69 94 LYS A C 1
ATOM 738 O O . LYS A 1 94 ? 15.146 -0.761 -23.092 1.00 79.69 94 LYS A O 1
ATOM 743 N N . ASP A 1 95 ? 14.375 1.269 -22.516 1.00 80.62 95 ASP A N 1
ATOM 744 C CA . ASP A 1 95 ? 15.442 2.086 -23.112 1.00 80.62 95 ASP A CA 1
ATOM 745 C C . ASP A 1 95 ? 16.758 2.079 -22.301 1.00 80.62 95 ASP A C 1
ATOM 747 O O . ASP A 1 95 ? 17.586 2.970 -22.455 1.00 80.62 95 ASP A O 1
ATOM 751 N N . ALA A 1 96 ? 16.935 1.126 -21.377 1.00 71.50 96 ALA A N 1
ATOM 752 C CA . ALA A 1 96 ? 18.063 1.002 -20.443 1.00 71.50 96 ALA A CA 1
ATOM 753 C C . ALA A 1 96 ? 18.260 2.159 -19.435 1.00 71.50 96 ALA A C 1
ATOM 755 O O . ALA A 1 96 ? 19.097 2.036 -18.542 1.00 71.50 96 ALA A O 1
ATOM 756 N N . ASN A 1 97 ? 17.460 3.227 -19.510 1.00 82.19 97 ASN A N 1
ATOM 757 C CA . ASN A 1 97 ? 17.419 4.302 -18.517 1.00 82.19 97 ASN A CA 1
ATOM 758 C C . ASN A 1 97 ? 16.668 3.891 -17.240 1.00 82.19 97 ASN A C 1
ATOM 760 O O . ASN A 1 97 ? 15.730 3.091 -17.282 1.00 82.19 97 ASN A O 1
ATOM 764 N N . TYR A 1 98 ? 17.058 4.476 -16.107 1.00 82.31 98 TYR A N 1
ATOM 765 C CA . TYR A 1 98 ? 16.375 4.305 -14.827 1.00 82.31 98 TYR A CA 1
ATOM 766 C C . TYR A 1 98 ? 15.460 5.500 -14.550 1.00 82.31 98 TYR A C 1
ATOM 768 O O . TYR A 1 98 ? 15.918 6.640 -14.524 1.00 82.31 98 TYR A O 1
ATOM 776 N N . ASP A 1 99 ? 14.179 5.226 -14.317 1.00 82.38 99 ASP A N 1
ATOM 777 C CA . ASP A 1 99 ? 13.217 6.199 -13.808 1.00 82.38 99 ASP A CA 1
ATOM 778 C C . ASP A 1 99 ? 13.182 6.086 -12.273 1.00 82.38 99 ASP A C 1
ATOM 780 O O . ASP A 1 99 ? 12.895 5.016 -11.726 1.00 82.38 99 ASP A O 1
ATOM 784 N N . GLU A 1 100 ? 13.462 7.184 -11.565 1.00 82.44 100 GLU A N 1
ATOM 785 C CA . GLU A 1 100 ? 13.264 7.276 -10.113 1.00 82.44 100 GLU A CA 1
ATOM 786 C C . GLU A 1 100 ? 11.850 7.799 -9.830 1.00 82.44 100 GLU A C 1
ATOM 788 O O . GLU A 1 100 ? 11.519 8.958 -10.095 1.00 82.44 100 GLU A O 1
ATOM 793 N N . LEU A 1 101 ? 10.989 6.932 -9.295 1.00 80.00 101 LEU A N 1
ATOM 794 C CA . LEU A 1 101 ? 9.642 7.293 -8.879 1.00 80.00 101 LEU A CA 1
ATOM 795 C C . LEU A 1 101 ? 9.670 7.644 -7.393 1.00 80.00 101 LEU A C 1
ATOM 797 O O . LEU A 1 101 ? 9.766 6.767 -6.533 1.00 80.00 101 LEU A O 1
ATOM 801 N N . VAL A 1 102 ? 9.570 8.937 -7.093 1.00 77.25 102 VAL A N 1
ATOM 802 C CA . VAL A 1 102 ? 9.438 9.429 -5.719 1.00 77.25 102 VAL A CA 1
ATOM 803 C C . VAL A 1 102 ? 7.973 9.353 -5.303 1.00 77.25 102 VAL A C 1
ATOM 805 O O . VAL A 1 102 ? 7.102 9.952 -5.939 1.00 77.25 102 VAL A O 1
ATOM 808 N N . ILE A 1 103 ? 7.703 8.618 -4.229 1.00 76.12 103 ILE A N 1
ATOM 809 C CA . ILE A 1 103 ? 6.377 8.486 -3.635 1.00 76.12 103 ILE A CA 1
ATOM 810 C C . ILE A 1 103 ? 6.338 9.444 -2.443 1.00 76.12 103 ILE A C 1
ATOM 812 O O . ILE A 1 103 ? 7.175 9.344 -1.547 1.00 76.12 103 ILE A O 1
ATOM 816 N N . PRO A 1 104 ? 5.395 10.391 -2.391 1.00 66.81 104 PRO A N 1
ATOM 817 C CA . PRO A 1 104 ? 5.329 11.377 -1.315 1.00 66.81 104 PRO A CA 1
ATOM 818 C C . PRO A 1 104 ? 4.640 10.791 -0.074 1.00 66.81 104 PRO A C 1
ATOM 820 O O . PRO A 1 104 ? 3.690 11.356 0.453 1.00 66.81 104 PRO A O 1
ATOM 823 N N . SER A 1 105 ? 5.116 9.639 0.393 1.00 59.75 105 SER A N 1
ATOM 824 C CA . SER A 1 105 ? 4.524 8.880 1.496 1.00 59.75 105 SER A CA 1
ATOM 825 C C . SER A 1 105 ? 4.912 9.394 2.892 1.00 59.75 105 SER A C 1
ATOM 827 O O . SER A 1 105 ? 4.728 8.662 3.855 1.00 59.75 105 SER A O 1
ATOM 829 N N . MET A 1 106 ? 5.516 10.585 3.033 1.00 55.84 106 MET A N 1
ATOM 830 C CA . MET A 1 106 ? 6.352 10.893 4.212 1.00 55.84 106 MET A CA 1
ATOM 831 C C . MET A 1 106 ? 6.139 12.249 4.918 1.00 55.84 106 MET A C 1
ATOM 833 O O . MET A 1 106 ? 7.021 12.641 5.677 1.00 55.84 106 MET A O 1
ATOM 837 N N . SER A 1 107 ? 5.025 12.979 4.751 1.00 52.69 107 SER A N 1
ATOM 838 C CA . SER A 1 107 ? 4.831 14.232 5.530 1.00 52.69 107 SER A CA 1
ATOM 839 C C . SER A 1 107 ? 3.707 14.240 6.563 1.00 52.69 107 SER A C 1
ATOM 841 O O . SER A 1 107 ? 3.751 15.079 7.460 1.00 52.69 107 SER A O 1
ATOM 843 N N . ASP A 1 108 ? 2.733 13.326 6.506 1.00 57.19 108 ASP A N 1
ATOM 844 C CA . ASP A 1 108 ? 1.498 13.501 7.280 1.00 57.19 108 ASP A CA 1
ATOM 845 C C . ASP A 1 108 ? 1.316 12.408 8.348 1.00 57.19 108 ASP A C 1
ATOM 847 O O . ASP A 1 108 ? 1.115 11.232 8.044 1.00 57.19 108 ASP A O 1
ATOM 851 N N . LYS A 1 109 ? 1.332 12.813 9.630 1.00 50.16 109 LYS A N 1
ATOM 852 C CA . LYS A 1 109 ? 1.057 11.950 10.803 1.00 50.16 109 LYS A CA 1
ATOM 853 C C . LYS A 1 109 ? -0.364 11.356 10.821 1.00 50.16 109 LYS A C 1
ATOM 855 O O . LYS A 1 109 ? -0.643 10.468 11.613 1.00 50.16 109 LYS A O 1
ATOM 860 N N . THR A 1 110 ? -1.258 11.837 9.960 1.00 57.03 110 THR A N 1
ATOM 861 C CA . THR A 1 110 ? -2.642 11.362 9.781 1.00 57.03 110 THR A CA 1
ATOM 862 C C . THR A 1 110 ? -2.796 10.365 8.623 1.00 57.03 110 THR A C 1
ATOM 864 O O . THR A 1 110 ? -3.920 10.116 8.175 1.00 57.03 110 THR A O 1
ATOM 867 N N . SER A 1 111 ? -1.684 9.805 8.137 1.00 69.00 111 SER A N 1
ATOM 868 C CA . SER A 1 111 ? -1.647 8.833 7.040 1.00 69.00 111 SER A CA 1
ATOM 869 C C . SER A 1 111 ? -2.463 7.572 7.334 1.00 69.00 111 SER A C 1
ATOM 871 O O . SER A 1 111 ? -2.638 7.146 8.481 1.00 69.00 111 SER A O 1
ATOM 873 N N . LEU A 1 112 ? -2.981 6.961 6.268 1.00 77.38 112 LEU A N 1
ATOM 874 C CA . LEU A 1 112 ? -3.759 5.720 6.336 1.00 77.38 112 LEU A CA 1
ATOM 875 C C . LEU A 1 112 ? -2.930 4.589 6.953 1.00 77.38 112 LEU A C 1
ATOM 877 O O . LEU A 1 112 ? -3.418 3.775 7.732 1.00 77.38 112 LEU A O 1
ATOM 881 N N . MET A 1 113 ? -1.651 4.587 6.598 1.00 78.50 113 MET A N 1
ATOM 882 C CA . MET A 1 113 ? -0.628 3.704 7.124 1.00 78.50 113 MET A CA 1
ATOM 883 C C . MET A 1 113 ? -0.535 3.709 8.646 1.00 78.50 113 MET A C 1
ATOM 885 O O . MET A 1 113 ? -0.548 2.637 9.246 1.00 78.50 113 MET A O 1
ATOM 889 N N . GLN A 1 114 ? -0.468 4.895 9.259 1.00 80.88 114 GLN A N 1
ATOM 890 C CA . GLN A 1 114 ? -0.348 5.003 10.710 1.00 80.88 114 GLN A CA 1
ATOM 891 C C . GLN A 1 114 ? -1.596 4.448 11.395 1.00 80.88 114 GLN A C 1
ATOM 893 O O . GLN A 1 114 ? -1.480 3.692 12.348 1.00 80.88 114 GLN A O 1
ATOM 898 N N . LYS A 1 115 ? -2.785 4.714 10.838 1.00 83.50 115 LYS A N 1
ATOM 899 C CA . LYS A 1 115 ? -4.041 4.149 11.353 1.00 83.50 115 LYS A CA 1
ATOM 900 C C . LYS A 1 115 ? -4.048 2.622 11.322 1.00 83.50 115 LYS A C 1
ATOM 902 O O . LYS A 1 115 ? -4.520 2.011 12.270 1.00 83.50 115 LYS A O 1
ATOM 907 N N . PHE A 1 116 ? -3.544 2.004 10.252 1.00 84.38 116 PHE A N 1
ATOM 908 C CA . PHE A 1 116 ? -3.442 0.544 10.187 1.00 84.38 116 PHE A CA 1
ATOM 909 C C . PHE A 1 116 ? -2.379 -0.012 11.128 1.00 84.38 116 PHE A C 1
ATOM 911 O O . PHE A 1 116 ? -2.597 -1.064 11.714 1.00 84.38 116 PHE A O 1
ATOM 918 N N . TYR A 1 117 ? -1.245 0.673 11.263 1.00 86.25 117 TYR A N 1
ATOM 919 C CA . TYR A 1 117 ? -0.204 0.276 12.202 1.00 86.25 117 TYR A CA 1
ATOM 920 C C . TYR A 1 117 ? -0.727 0.315 13.640 1.00 86.25 117 TYR A C 1
ATOM 922 O O . TYR A 1 117 ? -0.687 -0.705 14.321 1.00 86.25 117 TYR A O 1
ATOM 930 N N . ASP A 1 118 ? -1.296 1.448 14.055 1.00 87.12 118 ASP A N 1
ATOM 931 C CA . ASP A 1 118 ? -1.854 1.634 15.394 1.00 87.12 118 ASP A CA 1
ATOM 932 C C . ASP A 1 118 ? -2.968 0.611 15.654 1.00 87.12 118 ASP A C 1
ATOM 934 O O . ASP A 1 118 ? -2.934 -0.080 16.661 1.00 87.12 118 ASP A O 1
ATOM 938 N N . ALA A 1 119 ? -3.893 0.414 14.707 1.00 86.88 119 ALA A N 1
ATOM 939 C CA . ALA A 1 119 ? -4.984 -0.549 14.859 1.00 86.88 119 ALA A CA 1
ATOM 940 C C . ALA A 1 119 ? -4.531 -2.014 14.945 1.00 86.88 119 ALA A C 1
ATOM 942 O O . ALA A 1 119 ? -5.279 -2.827 15.468 1.00 86.88 119 ALA A O 1
ATOM 943 N N . ILE A 1 120 ? -3.369 -2.382 14.395 1.00 86.19 120 ILE A N 1
ATOM 944 C CA . ILE A 1 120 ? -2.846 -3.755 14.496 1.00 86.19 120 ILE A CA 1
ATOM 945 C C . ILE A 1 120 ? -2.007 -3.933 15.762 1.00 86.19 120 ILE A C 1
ATOM 947 O O . ILE A 1 120 ? -2.014 -5.016 16.335 1.00 86.19 120 ILE A O 1
ATOM 951 N N . VAL A 1 121 ? -1.270 -2.901 16.176 1.00 87.00 121 VAL A N 1
ATOM 952 C CA . VAL A 1 121 ? -0.420 -2.934 17.376 1.00 87.00 121 VAL A CA 1
ATOM 953 C C . VAL A 1 121 ? -1.232 -2.798 18.665 1.00 87.00 121 VAL A C 1
ATOM 955 O O . VAL A 1 121 ? -0.797 -3.295 19.697 1.00 87.00 121 VAL A O 1
ATOM 958 N N . ASP A 1 122 ? -2.389 -2.138 18.614 1.00 86.81 122 ASP A N 1
ATOM 959 C CA . ASP A 1 122 ? -3.297 -1.959 19.757 1.00 86.81 122 ASP A CA 1
ATOM 960 C C . ASP A 1 122 ? -4.165 -3.204 20.060 1.00 86.81 122 ASP A C 1
ATOM 962 O O . ASP A 1 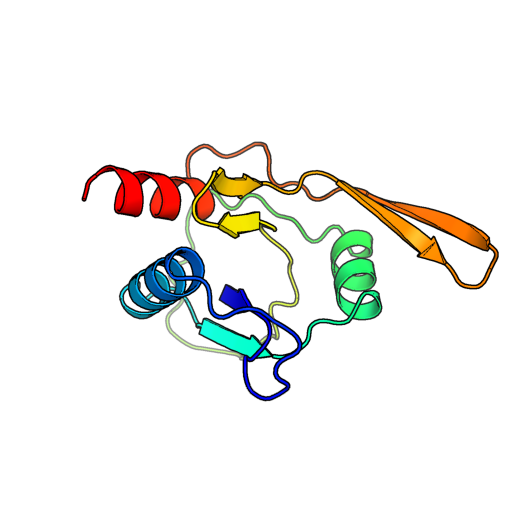122 ? -4.887 -3.220 21.055 1.00 86.81 122 ASP A O 1
ATOM 966 N N . ILE A 1 123 ? -4.106 -4.245 19.214 1.00 79.94 123 ILE A N 1
ATOM 967 C CA . ILE A 1 123 ? -4.767 -5.552 19.427 1.00 79.94 123 ILE A CA 1
ATOM 968 C C . ILE A 1 123 ? -3.899 -6.442 20.318 1.00 79.94 123 ILE A C 1
ATOM 970 O O . ILE A 1 123 ? -4.467 -7.062 21.247 1.00 79.94 123 ILE A O 1
#